Protein AF-A0AA42YHG2-F1 (afdb_monomer_lite)

Radius of gyration: 27.92 Å; chains: 1; bounding box: 78×53×79 Å

pLDDT: mean 81.53, std 11.65, range [39.19, 95.81]

Foldseek 3Di:
DDDPDPDPVVVVVVVVVVVVVVVVVVVVVVVVVVVVVVVLVVDDPVLNVLVVPLADDDDQQFDPDDPCGVVSSVVVVCCCVPPVVVVVVVVRVVSSVVSVVVSVVVVVVVVVVVVVVVVVVVVVVVVVVVPPD

Structure (mmCIF, N/CA/C/O backbone):
data_AF-A0AA42YHG2-F1
#
_entry.id   AF-A0AA42YHG2-F1
#
loop_
_atom_site.group_PDB
_atom_site.id
_atom_site.type_symbol
_atom_site.label_atom_id
_atom_site.label_alt_id
_atom_site.label_comp_id
_atom_site.label_asym_id
_atom_site.label_entity_id
_atom_site.label_seq_id
_atom_site.pdbx_PDB_ins_code
_atom_site.Cartn_x
_atom_site.Cartn_y
_atom_site.Car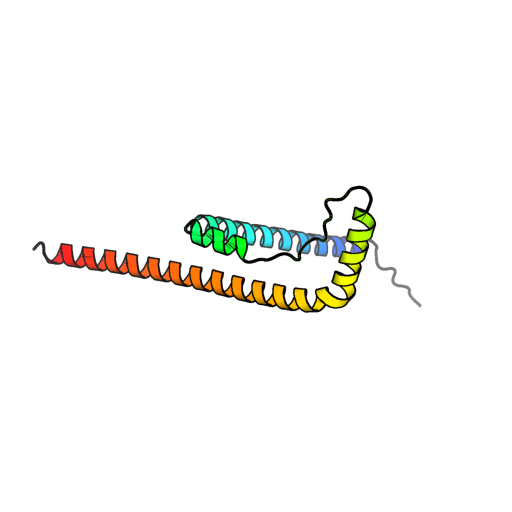tn_z
_atom_site.occupancy
_atom_site.B_iso_or_equiv
_atom_site.auth_seq_id
_atom_site.auth_comp_id
_atom_site.auth_asym_id
_atom_site.auth_atom_id
_atom_site.pdbx_PDB_model_num
ATOM 1 N N . MET A 1 1 ? 46.304 -42.258 -7.002 1.00 39.19 1 MET A N 1
ATOM 2 C CA . MET A 1 1 ? 45.566 -41.006 -7.264 1.00 39.19 1 MET A CA 1
ATOM 3 C C . MET A 1 1 ? 44.137 -41.408 -7.570 1.00 39.19 1 MET A C 1
ATOM 5 O O . MET A 1 1 ? 43.880 -41.866 -8.672 1.00 39.19 1 MET A O 1
ATOM 9 N N . SER A 1 2 ? 43.274 -41.403 -6.555 1.00 40.00 2 SER A N 1
ATOM 10 C CA . SER A 1 2 ? 41.890 -41.870 -6.673 1.00 40.00 2 SER A CA 1
ATOM 11 C C . SER A 1 2 ? 40.994 -40.690 -7.035 1.00 40.00 2 SER A C 1
ATOM 13 O O . SER A 1 2 ? 40.846 -39.773 -6.234 1.00 40.00 2 SER A O 1
ATOM 15 N N . GLU A 1 3 ? 40.425 -40.708 -8.238 1.00 48.94 3 GLU A N 1
ATOM 16 C CA . GLU A 1 3 ? 39.278 -39.873 -8.592 1.00 48.94 3 GLU A CA 1
ATOM 17 C C . GLU A 1 3 ? 38.022 -40.482 -7.962 1.00 48.94 3 GLU A C 1
ATOM 19 O O . GLU A 1 3 ? 37.540 -41.541 -8.371 1.00 48.94 3 GLU A O 1
ATOM 24 N N . GLU A 1 4 ? 37.502 -39.822 -6.931 1.00 47.62 4 GLU A N 1
ATOM 25 C CA . GLU A 1 4 ? 36.210 -40.132 -6.332 1.00 47.62 4 GLU A CA 1
ATOM 26 C C . GLU A 1 4 ? 35.104 -39.603 -7.253 1.00 47.62 4 GLU A C 1
ATOM 28 O O . GLU A 1 4 ? 34.783 -38.416 -7.291 1.00 47.62 4 GLU A O 1
ATOM 33 N N . LYS A 1 5 ? 34.556 -40.501 -8.074 1.00 52.78 5 LYS A N 1
ATOM 34 C CA . LYS A 1 5 ? 33.460 -40.211 -8.997 1.00 52.78 5 LYS A CA 1
ATOM 35 C C . LYS A 1 5 ? 32.168 -40.049 -8.185 1.00 52.78 5 LYS A C 1
ATOM 37 O O . LYS A 1 5 ? 31.522 -41.040 -7.850 1.00 52.78 5 LYS A O 1
ATOM 42 N N . ALA A 1 6 ? 31.815 -38.807 -7.848 1.00 56.00 6 ALA A N 1
ATOM 43 C CA . ALA A 1 6 ? 30.569 -38.479 -7.158 1.00 56.00 6 ALA A CA 1
ATOM 44 C C . ALA A 1 6 ? 29.367 -39.083 -7.909 1.00 56.00 6 ALA A C 1
ATOM 46 O O . ALA A 1 6 ? 29.198 -38.892 -9.116 1.00 56.00 6 ALA A O 1
ATOM 47 N N . ALA A 1 7 ? 28.565 -39.878 -7.201 1.00 54.31 7 ALA A N 1
ATOM 48 C CA . ALA A 1 7 ? 27.466 -40.630 -7.788 1.00 54.31 7 ALA A CA 1
ATOM 49 C C . ALA A 1 7 ? 26.368 -39.686 -8.332 1.00 54.31 7 ALA A C 1
ATOM 51 O O . ALA A 1 7 ? 25.937 -38.781 -7.614 1.00 54.31 7 ALA A O 1
ATOM 52 N N . PRO A 1 8 ? 25.821 -39.937 -9.539 1.00 58.69 8 PRO A N 1
ATOM 53 C CA . PRO A 1 8 ? 24.824 -39.072 -10.194 1.00 58.69 8 PRO A CA 1
ATOM 54 C C . PRO A 1 8 ? 23.492 -38.942 -9.428 1.00 58.69 8 PRO A C 1
ATOM 56 O O . PRO A 1 8 ? 22.671 -38.084 -9.739 1.00 58.69 8 PRO A O 1
ATOM 59 N N . GLY A 1 9 ? 23.262 -39.777 -8.409 1.00 59.59 9 GLY A N 1
ATOM 60 C CA . GLY A 1 9 ? 22.097 -39.682 -7.529 1.00 59.59 9 GLY A CA 1
ATOM 61 C C . GLY A 1 9 ? 22.181 -38.559 -6.489 1.00 59.59 9 GLY A C 1
ATOM 62 O O . GLY A 1 9 ? 21.140 -38.084 -6.047 1.00 59.59 9 GLY A O 1
ATOM 63 N N . GLY A 1 10 ? 23.384 -38.105 -6.114 1.00 71.50 10 GLY A N 1
ATOM 64 C CA . GLY A 1 10 ? 23.559 -37.047 -5.108 1.00 71.50 10 GLY A CA 1
ATOM 65 C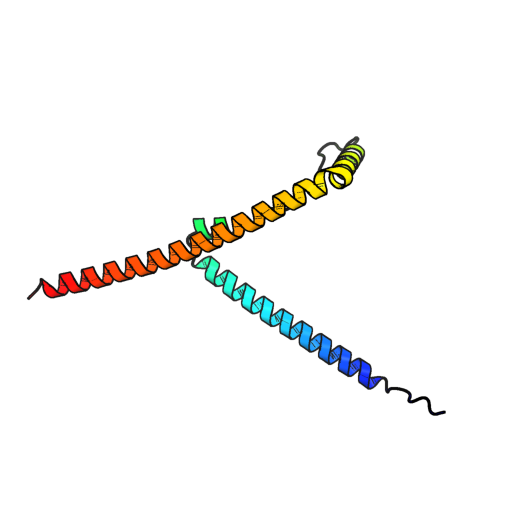 C . GLY A 1 10 ? 23.067 -35.684 -5.596 1.00 71.50 10 GLY A C 1
ATOM 66 O O . GLY A 1 10 ? 22.312 -35.010 -4.899 1.00 71.50 10 GLY A O 1
ATOM 67 N N . GLU A 1 11 ? 23.402 -35.334 -6.838 1.00 76.44 11 GLU A N 1
ATOM 68 C CA . GLU A 1 11 ? 22.993 -34.077 -7.476 1.00 76.44 11 GLU A CA 1
ATOM 69 C C . GLU A 1 11 ? 21.472 -34.023 -7.708 1.00 76.44 11 GLU A C 1
ATOM 71 O O . GLU A 1 11 ? 20.820 -33.018 -7.427 1.00 76.44 11 GLU A O 1
ATOM 76 N N . ALA A 1 12 ? 20.864 -35.136 -8.135 1.00 78.19 12 ALA A N 1
ATOM 77 C CA . ALA A 1 12 ? 19.414 -35.223 -8.313 1.00 78.19 12 ALA A CA 1
ATOM 78 C C . ALA A 1 12 ? 18.645 -35.061 -6.986 1.00 78.19 12 ALA A C 1
ATOM 80 O O . ALA A 1 12 ? 17.587 -34.425 -6.953 1.00 78.19 12 ALA A O 1
ATOM 81 N N . VAL A 1 13 ? 19.180 -35.603 -5.886 1.00 81.94 13 VAL A N 1
ATOM 82 C CA . VAL A 1 13 ? 18.609 -35.457 -4.538 1.00 81.94 13 VAL A CA 1
ATOM 83 C C . VAL A 1 13 ? 18.751 -34.019 -4.032 1.00 81.94 13 VAL A C 1
ATOM 85 O O . VAL A 1 13 ? 17.801 -33.477 -3.463 1.00 81.94 13 VAL A O 1
ATOM 88 N N . GLU A 1 14 ? 19.882 -33.366 -4.293 1.00 87.00 14 GLU A N 1
ATOM 89 C CA . GLU A 1 14 ? 20.107 -31.966 -3.927 1.00 87.00 14 GLU A CA 1
ATOM 90 C C . GLU A 1 14 ? 19.174 -31.016 -4.694 1.00 87.00 14 GLU A C 1
ATOM 92 O O . GLU A 1 14 ? 18.486 -30.189 -4.088 1.00 87.00 14 GLU A O 1
ATOM 97 N N . VAL A 1 15 ? 19.042 -31.190 -6.014 1.00 90.69 15 VAL A N 1
ATOM 98 C CA . VAL A 1 15 ? 18.099 -30.417 -6.838 1.00 90.69 15 VAL A CA 1
ATOM 99 C C . VAL A 1 15 ? 16.660 -30.641 -6.374 1.00 90.69 15 VAL A C 1
ATOM 101 O O . VAL A 1 15 ? 15.888 -29.684 -6.257 1.00 90.69 15 VAL A O 1
ATOM 104 N N . ALA A 1 16 ? 16.281 -31.881 -6.054 1.00 89.69 16 ALA A N 1
ATOM 105 C CA . ALA A 1 16 ? 14.955 -32.182 -5.521 1.00 89.69 16 ALA A CA 1
ATOM 106 C C . ALA A 1 16 ? 14.698 -31.477 -4.177 1.00 89.69 16 ALA A C 1
ATOM 108 O O . ALA A 1 16 ? 13.610 -30.925 -3.976 1.00 89.69 16 ALA A O 1
ATOM 109 N N . ALA A 1 17 ? 15.695 -31.429 -3.289 1.00 90.62 17 ALA A N 1
ATOM 110 C CA . ALA A 1 17 ? 15.613 -30.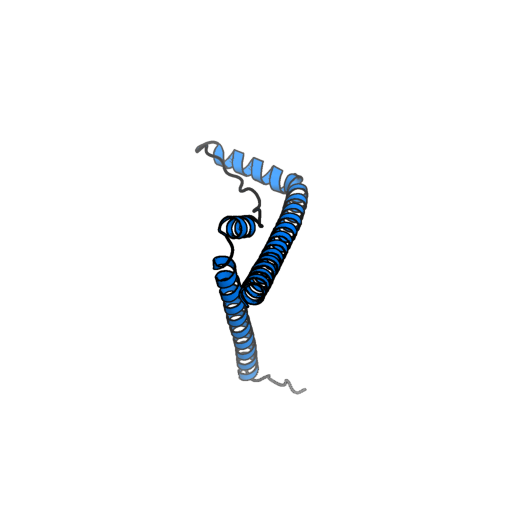724 -2.012 1.00 90.62 17 ALA A CA 1
ATOM 111 C C . ALA A 1 17 ? 15.487 -29.200 -2.198 1.00 90.62 17 ALA A C 1
ATOM 113 O O . ALA A 1 17 ? 14.634 -28.563 -1.570 1.00 90.62 17 ALA A O 1
ATOM 114 N N . VAL A 1 18 ? 16.262 -28.609 -3.113 1.00 93.19 18 VAL A N 1
ATOM 115 C CA . VAL A 1 18 ? 16.167 -27.179 -3.454 1.00 93.19 18 VAL A CA 1
ATOM 116 C C . VAL A 1 18 ? 14.796 -26.852 -4.051 1.00 93.19 18 VAL A C 1
ATOM 118 O O . VAL A 1 18 ? 14.145 -25.899 -3.617 1.00 93.19 18 VAL A O 1
ATOM 121 N N . LEU A 1 19 ? 14.2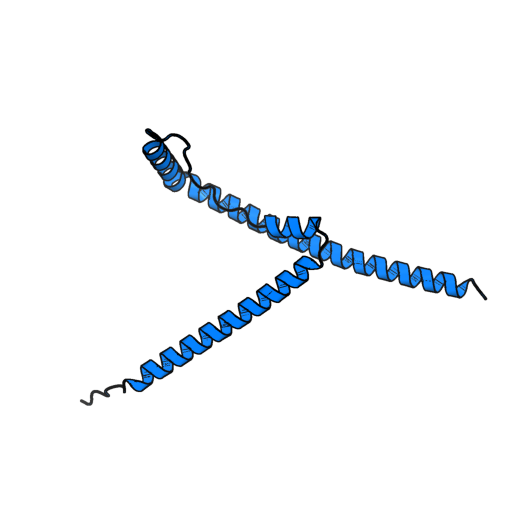92 -27.664 -4.984 1.00 94.31 19 LEU A N 1
ATOM 122 C CA . LEU A 1 19 ? 12.960 -27.480 -5.568 1.00 94.31 19 LEU A CA 1
ATOM 123 C C . LEU A 1 19 ? 11.846 -27.621 -4.525 1.00 94.31 19 LEU A C 1
ATOM 125 O O . LEU A 1 19 ? 10.879 -26.855 -4.558 1.00 94.31 19 LEU A O 1
ATOM 129 N N . ALA A 1 20 ? 11.969 -28.559 -3.584 1.00 92.25 20 ALA A N 1
ATOM 130 C CA . ALA A 1 20 ? 11.028 -28.696 -2.476 1.00 92.25 20 ALA A CA 1
ATOM 131 C C . ALA A 1 20 ? 11.013 -27.434 -1.599 1.00 92.25 20 ALA A C 1
ATOM 133 O O . ALA A 1 20 ? 9.936 -26.908 -1.305 1.00 92.25 20 ALA A O 1
ATOM 134 N N . ARG A 1 21 ? 12.189 -26.882 -1.272 1.00 93.31 21 ARG A N 1
ATOM 135 C CA . ARG A 1 21 ? 12.328 -25.628 -0.515 1.00 93.31 21 ARG A CA 1
ATOM 136 C C . ARG A 1 21 ? 11.716 -24.435 -1.250 1.00 93.31 21 ARG A C 1
ATOM 138 O O . ARG A 1 21 ? 10.985 -23.653 -0.644 1.00 93.31 21 ARG A O 1
ATOM 145 N N . VAL A 1 22 ? 11.953 -24.309 -2.557 1.00 93.56 22 VAL A N 1
ATOM 146 C CA . VAL A 1 22 ? 11.374 -23.232 -3.379 1.00 93.56 22 VAL A CA 1
ATOM 147 C C . VAL A 1 22 ? 9.850 -23.345 -3.440 1.00 93.56 22 VAL A C 1
ATOM 149 O O . VAL A 1 22 ? 9.154 -22.347 -3.252 1.00 93.56 22 VAL A O 1
ATOM 152 N N . ARG A 1 23 ? 9.301 -24.551 -3.640 1.00 93.69 23 ARG A N 1
ATOM 153 C CA . ARG A 1 23 ? 7.843 -24.766 -3.644 1.00 93.69 23 ARG A CA 1
ATOM 154 C C . ARG A 1 23 ? 7.215 -24.469 -2.285 1.00 93.69 23 ARG A C 1
ATOM 156 O O . ARG A 1 23 ? 6.145 -23.864 -2.250 1.00 93.69 23 ARG A O 1
ATOM 163 N N . ALA A 1 24 ? 7.863 -24.866 -1.190 1.00 91.62 24 ALA A N 1
ATOM 164 C CA . ALA A 1 24 ? 7.405 -24.553 0.161 1.00 91.62 24 ALA A CA 1
ATOM 165 C C . ALA A 1 24 ? 7.357 -23.033 0.384 1.00 91.62 24 ALA A C 1
ATOM 167 O O . ALA A 1 24 ? 6.310 -22.502 0.753 1.00 91.62 24 ALA A O 1
ATOM 168 N N . GLY A 1 25 ? 8.430 -22.319 0.027 1.00 90.19 25 GLY A N 1
ATOM 169 C CA . GLY A 1 25 ? 8.467 -20.856 0.101 1.00 90.19 25 GLY A CA 1
ATOM 170 C C . GLY A 1 25 ? 7.430 -20.169 -0.798 1.00 90.19 25 GLY A C 1
ATOM 171 O O . GLY A 1 25 ? 6.850 -19.157 -0.414 1.00 90.19 25 GLY A O 1
ATOM 172 N N . ALA A 1 26 ? 7.146 -20.720 -1.983 1.00 90.56 26 ALA A N 1
ATOM 173 C CA . ALA A 1 26 ? 6.112 -20.195 -2.876 1.00 90.56 26 ALA A CA 1
ATOM 174 C C . ALA A 1 26 ? 4.694 -20.388 -2.312 1.00 90.56 26 ALA A C 1
ATOM 176 O O . ALA A 1 26 ? 3.856 -19.495 -2.438 1.00 90.56 26 ALA A O 1
ATOM 177 N N . ARG A 1 27 ? 4.413 -21.533 -1.676 1.00 89.56 27 ARG A N 1
ATOM 178 C CA . ARG A 1 27 ? 3.129 -21.784 -0.998 1.00 89.56 27 ARG A CA 1
ATOM 179 C C . ARG A 1 27 ? 2.933 -20.853 0.191 1.00 89.56 27 ARG A C 1
ATOM 181 O O . ARG A 1 27 ? 1.859 -20.275 0.312 1.00 89.56 27 ARG A O 1
ATOM 188 N N . GLN A 1 28 ? 3.971 -20.667 1.005 1.00 89.50 28 GLN A N 1
ATOM 189 C CA . GLN A 1 28 ? 3.936 -19.747 2.136 1.00 89.50 28 GLN A CA 1
ATOM 190 C C . GLN A 1 28 ? 3.617 -18.318 1.681 1.00 89.50 28 GLN A C 1
ATOM 192 O O . GLN A 1 28 ? 2.647 -17.733 2.150 1.00 89.50 28 GLN A O 1
ATOM 197 N N . ARG A 1 29 ? 4.346 -17.792 0.687 1.00 78.56 29 ARG A N 1
ATOM 198 C CA . ARG A 1 29 ? 4.081 -16.442 0.165 1.00 78.56 29 ARG A CA 1
ATOM 199 C C . ARG A 1 29 ? 2.677 -16.290 -0.416 1.00 78.56 29 ARG A C 1
ATOM 201 O O . ARG A 1 29 ? 2.059 -15.245 -0.260 1.00 78.56 29 ARG A O 1
ATOM 208 N N . ARG A 1 30 ? 2.143 -17.323 -1.076 1.00 80.56 30 ARG A N 1
ATOM 209 C CA . ARG A 1 30 ? 0.752 -17.306 -1.561 1.00 80.56 30 ARG A CA 1
ATOM 210 C C . ARG A 1 30 ? -0.259 -17.256 -0.418 1.00 80.56 30 ARG A C 1
ATOM 212 O O . ARG A 1 30 ? -1.246 -16.544 -0.547 1.00 80.56 30 ARG A O 1
ATOM 219 N N . ALA A 1 31 ? -0.013 -17.980 0.672 1.00 81.56 31 ALA A N 1
ATOM 220 C CA . ALA A 1 31 ? -0.863 -17.927 1.857 1.00 81.56 31 ALA A CA 1
ATOM 221 C C . ALA A 1 31 ? -0.812 -16.541 2.521 1.00 81.56 31 ALA A C 1
ATOM 223 O O . ALA A 1 31 ? -1.858 -15.973 2.811 1.00 81.56 31 ALA A O 1
ATOM 224 N N . GLU A 1 32 ? 0.379 -15.955 2.671 1.00 79.19 32 GLU A N 1
ATOM 225 C CA . GLU A 1 32 ? 0.555 -14.588 3.187 1.00 79.19 32 GLU A CA 1
ATOM 226 C C . GLU A 1 32 ? -0.198 -13.558 2.327 1.00 79.19 32 GLU A C 1
ATOM 228 O O . GLU A 1 32 ? -0.947 -12.737 2.854 1.00 79.19 32 GLU A O 1
ATOM 233 N N . LEU A 1 33 ? -0.076 -13.641 0.996 1.00 74.44 33 LEU A N 1
ATOM 234 C CA . LEU A 1 33 ? -0.804 -12.768 0.068 1.00 74.44 33 LEU A CA 1
ATOM 235 C C . LEU A 1 33 ? -2.326 -12.955 0.145 1.00 74.44 33 LEU A C 1
ATOM 237 O O . LEU A 1 33 ? -3.061 -11.973 0.057 1.00 74.44 33 LEU A O 1
ATOM 241 N N . ALA A 1 34 ? -2.803 -14.190 0.320 1.00 77.12 34 ALA A N 1
ATOM 242 C CA . ALA A 1 34 ? -4.226 -14.469 0.497 1.00 77.12 34 ALA A CA 1
ATOM 243 C C . ALA A 1 34 ? -4.762 -13.842 1.794 1.00 77.12 34 ALA A C 1
ATOM 245 O O . ALA A 1 34 ? -5.803 -13.190 1.766 1.00 77.12 34 ALA A O 1
ATOM 246 N N . THR A 1 35 ? -4.020 -13.950 2.901 1.00 80.12 35 THR A N 1
ATOM 247 C CA . THR A 1 35 ? -4.370 -13.300 4.174 1.00 80.12 35 THR A CA 1
ATOM 248 C C . THR A 1 35 ? -4.421 -11.778 4.037 1.00 80.12 35 THR A C 1
ATOM 250 O O . THR A 1 35 ? -5.391 -11.156 4.464 1.00 80.12 35 THR A O 1
ATOM 253 N N . ILE A 1 36 ? -3.427 -11.173 3.378 1.00 76.50 36 ILE A N 1
ATOM 254 C CA . ILE A 1 36 ? -3.400 -9.724 3.116 1.00 76.50 36 ILE A CA 1
ATOM 255 C C . ILE A 1 36 ? -4.599 -9.299 2.256 1.00 76.50 36 ILE A C 1
ATOM 257 O O . ILE A 1 36 ? -5.194 -8.250 2.497 1.00 76.50 36 ILE A O 1
ATOM 261 N N . SER A 1 37 ? -4.970 -10.106 1.257 1.00 73.31 37 SER A N 1
ATOM 262 C CA . SER A 1 37 ? -6.131 -9.839 0.403 1.00 73.31 37 SER A CA 1
ATOM 263 C C . SER A 1 37 ? -7.445 -9.879 1.186 1.00 73.31 37 SER A C 1
ATOM 265 O O . SER A 1 37 ? -8.283 -8.998 0.997 1.00 73.31 37 SER A O 1
ATOM 267 N N . GLU A 1 38 ? -7.619 -10.850 2.084 1.00 79.38 38 GLU A N 1
ATOM 268 C CA . GLU A 1 38 ? -8.798 -10.933 2.955 1.00 79.38 38 GLU A CA 1
ATOM 269 C C . GLU A 1 38 ? -8.866 -9.778 3.962 1.00 79.38 38 GLU A C 1
ATOM 271 O O . GLU A 1 38 ? -9.939 -9.220 4.183 1.00 79.38 38 GLU A O 1
ATOM 276 N N . GLU A 1 39 ? -7.736 -9.347 4.529 1.00 76.25 39 GLU A N 1
ATOM 277 C CA . GLU A 1 39 ? -7.695 -8.129 5.348 1.00 76.25 39 GLU A CA 1
ATOM 278 C C . GLU A 1 39 ? -8.109 -6.889 4.557 1.00 76.25 39 GLU A C 1
ATOM 280 O O . GLU A 1 39 ? -8.859 -6.058 5.065 1.00 76.25 39 GLU A O 1
ATOM 285 N N . LEU A 1 40 ? -7.654 -6.766 3.307 1.00 73.88 40 LEU A N 1
ATOM 286 C CA . LEU A 1 40 ? -7.990 -5.628 2.456 1.00 73.88 40 LEU A CA 1
ATOM 287 C C . LEU A 1 40 ? -9.495 -5.520 2.192 1.00 73.88 40 LEU A C 1
ATOM 289 O O . LEU A 1 40 ? -10.020 -4.411 2.146 1.00 73.88 40 LEU A O 1
ATOM 293 N N . LYS A 1 41 ? -10.196 -6.654 2.069 1.00 77.81 41 LYS A N 1
ATOM 294 C CA . LYS A 1 41 ? -11.659 -6.695 1.895 1.00 77.81 41 LYS A CA 1
ATOM 295 C C . LYS A 1 41 ? -12.429 -6.193 3.119 1.00 77.81 41 LYS A C 1
ATOM 297 O O . LYS A 1 41 ? -13.586 -5.813 2.981 1.00 77.81 41 LYS A O 1
ATOM 302 N N . ARG A 1 42 ? -11.812 -6.203 4.307 1.00 80.44 42 ARG A N 1
ATOM 303 C CA . ARG A 1 42 ? -12.411 -5.690 5.553 1.00 80.44 42 ARG A CA 1
ATOM 304 C C . ARG A 1 42 ? -12.226 -4.182 5.722 1.00 80.44 42 ARG A C 1
ATOM 306 O O . ARG A 1 42 ? -12.852 -3.592 6.598 1.00 80.44 42 ARG A O 1
ATOM 313 N N . LEU A 1 43 ? -11.357 -3.564 4.922 1.00 81.19 43 LEU A N 1
ATOM 314 C CA . LEU A 1 43 ? -11.135 -2.123 4.956 1.00 81.19 43 LEU A CA 1
ATOM 315 C C . LEU A 1 43 ? -12.289 -1.388 4.260 1.00 81.19 43 LEU A C 1
ATOM 317 O O . LEU A 1 43 ? -12.869 -1.908 3.304 1.00 81.19 43 LEU A O 1
ATOM 321 N N . PRO A 1 44 ? -12.600 -0.149 4.676 1.00 86.19 44 PRO A N 1
ATOM 322 C CA . PRO A 1 44 ? -13.529 0.685 3.933 1.00 86.19 44 PRO A CA 1
ATOM 323 C C . PRO A 1 44 ? -13.018 0.904 2.495 1.00 86.19 44 PRO A C 1
ATOM 325 O O . PRO A 1 44 ? -11.801 0.993 2.285 1.00 86.19 44 PRO A O 1
ATOM 328 N N . PRO A 1 45 ? -13.917 1.055 1.501 1.00 83.00 45 PRO A N 1
ATOM 329 C CA . PRO A 1 45 ? -13.544 1.156 0.086 1.00 83.00 45 PRO A CA 1
ATOM 330 C C . PRO A 1 45 ? -12.505 2.243 -0.217 1.00 83.00 45 PRO A C 1
ATOM 332 O O . PRO A 1 45 ? -11.634 2.059 -1.064 1.00 83.00 45 PRO A O 1
ATOM 335 N N . SER A 1 46 ? -12.554 3.366 0.505 1.00 81.62 46 SER A N 1
ATOM 336 C CA . SER A 1 46 ? -11.582 4.457 0.379 1.00 81.62 46 SER A CA 1
ATOM 337 C C . SER A 1 46 ? -10.169 4.035 0.794 1.00 81.62 46 SER A C 1
ATOM 339 O O . SER A 1 46 ? -9.203 4.359 0.108 1.00 81.62 46 SER A O 1
ATOM 341 N N . LEU A 1 47 ? -10.033 3.274 1.880 1.00 85.06 47 LEU A N 1
ATOM 342 C CA . LEU A 1 47 ? -8.742 2.816 2.391 1.00 85.06 47 LEU A CA 1
ATOM 343 C C . LEU A 1 47 ? -8.183 1.649 1.566 1.00 85.06 47 LEU A C 1
ATOM 345 O O . LEU A 1 47 ? -6.978 1.598 1.314 1.00 85.06 47 LEU A O 1
ATOM 349 N N . ALA A 1 48 ? -9.058 0.766 1.070 1.00 84.12 48 ALA A N 1
ATOM 350 C CA . ALA A 1 48 ? -8.689 -0.241 0.077 1.00 84.12 48 ALA A CA 1
ATOM 351 C C . ALA A 1 48 ? -8.141 0.422 -1.200 1.00 84.12 48 ALA A C 1
ATOM 353 O O . ALA A 1 48 ? -7.073 0.046 -1.686 1.00 84.12 48 ALA A O 1
ATOM 354 N N . ARG A 1 49 ? -8.796 1.489 -1.679 1.00 84.44 49 ARG A N 1
ATOM 355 C CA . ARG A 1 49 ? -8.349 2.244 -2.856 1.00 84.44 49 ARG A CA 1
ATOM 356 C C . ARG A 1 49 ? -6.990 2.920 -2.662 1.00 84.44 49 ARG A C 1
ATOM 358 O O . ARG A 1 49 ? -6.160 2.890 -3.568 1.00 84.44 49 ARG A O 1
ATOM 365 N N . VAL A 1 50 ? -6.742 3.512 -1.493 1.00 83.69 50 VAL A N 1
ATOM 366 C CA . VAL A 1 50 ? -5.429 4.096 -1.159 1.00 83.69 50 VAL A CA 1
ATOM 367 C C . VAL A 1 50 ? -4.335 3.027 -1.174 1.00 83.69 50 VAL A C 1
ATOM 369 O O . VAL A 1 50 ? -3.242 3.275 -1.678 1.00 83.69 50 VAL A O 1
ATOM 372 N N . HIS A 1 51 ? -4.630 1.826 -0.672 1.00 83.56 51 HIS A N 1
ATOM 373 C CA . HIS A 1 51 ? -3.676 0.722 -0.693 1.00 83.56 51 HIS A CA 1
ATOM 374 C C . HIS A 1 51 ? -3.357 0.243 -2.120 1.00 83.56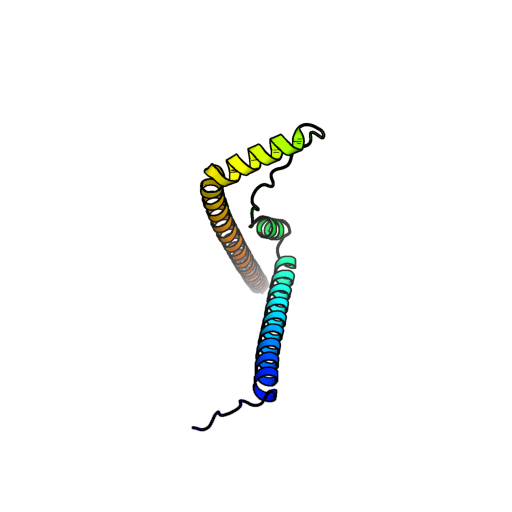 51 HIS A C 1
ATOM 376 O O . HIS A 1 51 ? -2.200 -0.046 -2.418 1.00 83.56 51 HIS A O 1
ATOM 382 N N . GLU A 1 52 ? -4.345 0.175 -3.015 1.00 83.94 52 GLU A N 1
ATOM 383 C CA . GLU A 1 52 ? -4.124 -0.178 -4.429 1.00 83.94 52 GLU A CA 1
ATOM 384 C C . GLU A 1 52 ? -3.216 0.823 -5.151 1.00 83.94 52 GLU A C 1
ATOM 386 O O . GLU A 1 52 ? -2.349 0.430 -5.926 1.00 83.94 52 GLU A O 1
ATOM 391 N N . LEU A 1 53 ? -3.382 2.116 -4.868 1.00 84.25 53 LEU A N 1
ATOM 392 C CA . LEU A 1 53 ? -2.619 3.201 -5.490 1.00 84.25 53 LEU A CA 1
ATOM 393 C C . LEU A 1 53 ? -1.231 3.412 -4.867 1.00 84.25 53 LEU A C 1
ATOM 395 O O . LEU A 1 53 ? -0.535 4.371 -5.207 1.00 84.25 53 LEU A O 1
ATOM 399 N N . ARG A 1 54 ? -0.806 2.539 -3.943 1.00 80.50 54 ARG A N 1
ATOM 400 C CA . ARG A 1 54 ? 0.448 2.734 -3.204 1.00 80.50 54 ARG A CA 1
ATOM 401 C C . ARG A 1 54 ? 1.698 2.649 -4.084 1.00 80.50 54 ARG A C 1
ATOM 403 O O . ARG A 1 54 ? 2.746 3.147 -3.677 1.00 80.50 54 ARG A O 1
ATOM 410 N N . TYR A 1 55 ? 1.591 2.002 -5.243 1.00 79.31 55 TYR A N 1
ATOM 411 C CA . TYR A 1 55 ? 2.677 1.837 -6.198 1.00 79.31 55 TYR A CA 1
ATOM 412 C C . TYR A 1 55 ? 2.393 2.630 -7.466 1.00 79.31 55 TYR A C 1
ATOM 414 O O . TYR A 1 55 ? 1.342 2.494 -8.085 1.00 79.31 55 TYR A O 1
ATOM 422 N N . VAL A 1 56 ? 3.361 3.457 -7.832 1.00 81.56 56 VAL A N 1
ATOM 423 C CA . VAL A 1 56 ? 3.424 4.171 -9.098 1.00 81.56 56 VAL A CA 1
ATOM 424 C C . VAL A 1 56 ? 4.437 3.449 -9.976 1.00 81.56 56 VAL A C 1
ATOM 426 O O . VAL A 1 56 ? 5.584 3.250 -9.561 1.00 81.56 56 VAL A O 1
ATOM 429 N N . ASP A 1 57 ? 3.995 3.051 -11.166 1.00 77.50 57 ASP A N 1
ATOM 430 C CA . ASP A 1 57 ? 4.843 2.446 -12.190 1.00 77.50 57 ASP A CA 1
ATOM 431 C C . ASP A 1 57 ? 5.584 3.514 -13.001 1.00 77.50 57 ASP A C 1
ATOM 433 O O . ASP A 1 57 ? 5.129 4.652 -13.155 1.00 77.50 57 ASP A O 1
ATOM 437 N N . GLU A 1 58 ? 6.735 3.135 -13.556 1.00 76.06 58 GLU A N 1
ATOM 438 C CA . GLU A 1 58 ? 7.453 3.982 -14.504 1.00 76.06 58 GLU A CA 1
ATOM 439 C C . GLU A 1 58 ? 6.630 4.192 -15.791 1.00 76.06 58 GLU A C 1
ATOM 441 O O . GLU A 1 58 ? 6.019 3.252 -16.309 1.00 76.06 58 GLU A O 1
ATOM 446 N N . PRO A 1 59 ? 6.626 5.411 -16.360 1.00 71.56 59 PRO A N 1
ATOM 447 C CA . PRO A 1 59 ? 5.840 5.710 -17.549 1.00 71.56 59 PRO A CA 1
ATOM 448 C C . PRO A 1 59 ? 6.368 4.972 -18.790 1.00 71.56 59 PRO A C 1
ATOM 450 O O . PRO A 1 59 ? 7.544 5.069 -19.150 1.00 71.56 59 PRO A O 1
ATOM 453 N N . VAL A 1 60 ? 5.471 4.287 -19.508 1.00 72.19 60 VAL A N 1
ATOM 454 C CA . VAL A 1 60 ? 5.794 3.605 -20.770 1.00 72.19 60 VAL A CA 1
ATOM 455 C C . VAL A 1 60 ? 5.874 4.618 -21.918 1.00 72.19 60 VAL A C 1
ATOM 457 O O . VAL A 1 60 ? 5.003 5.468 -22.105 1.00 72.19 60 VAL A O 1
ATOM 460 N N . CYS A 1 61 ? 6.941 4.541 -22.717 1.00 71.00 61 CYS A N 1
ATOM 461 C CA . CYS A 1 61 ? 7.132 5.414 -23.874 1.00 71.00 61 CYS A CA 1
ATOM 462 C C . CYS A 1 61 ? 6.267 4.967 -25.063 1.00 71.00 61 CYS A C 1
ATOM 464 O O . CYS A 1 61 ? 6.696 4.140 -25.866 1.00 71.00 61 CYS A O 1
ATOM 466 N N . GLU A 1 62 ? 5.090 5.572 -25.221 1.00 72.94 62 GLU A N 1
ATOM 467 C CA . GLU A 1 62 ? 4.185 5.306 -26.346 1.00 72.94 62 GLU A CA 1
ATOM 468 C C . GLU A 1 62 ? 4.131 6.459 -27.372 1.00 72.94 62 GLU A C 1
ATOM 470 O O . GLU A 1 62 ? 4.492 7.619 -27.105 1.00 72.94 62 GLU A O 1
ATOM 475 N N . SER A 1 63 ? 3.693 6.131 -28.592 1.00 72.12 63 SER A N 1
ATOM 476 C CA . SER A 1 63 ? 3.412 7.094 -29.662 1.00 72.12 63 SER A CA 1
ATOM 477 C C . SER A 1 63 ? 2.219 6.634 -30.499 1.00 72.12 63 SER A C 1
ATOM 479 O O . SER A 1 63 ? 2.208 5.520 -31.008 1.00 72.12 63 SER A O 1
ATOM 481 N N . HIS A 1 64 ? 1.240 7.521 -30.689 1.00 72.69 64 HIS A N 1
ATOM 482 C CA . HIS A 1 64 ? -0.005 7.259 -31.427 1.00 72.69 64 HIS A CA 1
ATOM 483 C C . HIS A 1 64 ? 0.133 7.432 -32.960 1.00 72.69 64 HIS A C 1
ATOM 485 O O . HIS A 1 64 ? -0.842 7.347 -33.700 1.00 72.69 64 HIS A O 1
ATOM 491 N N . ARG A 1 65 ? 1.336 7.733 -33.475 1.00 72.50 65 ARG A N 1
ATOM 492 C CA . ARG A 1 65 ? 1.561 8.047 -34.902 1.00 72.50 65 ARG A CA 1
ATOM 493 C C . ARG A 1 65 ? 2.108 6.821 -35.658 1.00 72.50 65 ARG A C 1
ATOM 495 O O . ARG A 1 65 ? 3.206 6.388 -35.331 1.00 72.50 65 ARG A O 1
ATOM 502 N N . PRO A 1 66 ? 1.451 6.310 -36.715 1.00 60.84 66 PRO A N 1
ATOM 503 C CA . PRO A 1 66 ? 1.838 5.043 -37.354 1.00 60.84 66 PRO A CA 1
ATOM 504 C C . PRO A 1 66 ? 3.140 5.097 -38.180 1.00 60.84 66 PRO A C 1
ATOM 506 O O . PRO A 1 66 ? 3.892 4.130 -38.181 1.00 60.84 66 PRO A O 1
ATOM 509 N N . VAL A 1 67 ? 3.453 6.217 -38.847 1.00 70.00 67 VAL A N 1
ATOM 510 C CA . VAL A 1 67 ? 4.609 6.300 -39.775 1.00 70.00 67 VAL A CA 1
ATOM 511 C C . VAL A 1 67 ? 5.884 6.814 -39.092 1.00 70.00 67 VAL A C 1
ATOM 513 O O . VAL A 1 67 ? 6.968 6.276 -39.289 1.00 70.00 67 VAL A O 1
ATOM 516 N N . VAL A 1 68 ? 5.761 7.832 -38.236 1.00 74.19 68 VAL A N 1
ATOM 517 C CA . VAL A 1 68 ? 6.901 8.452 -37.523 1.00 74.19 68 VAL A CA 1
ATOM 518 C C . VAL A 1 68 ? 7.029 7.919 -36.087 1.00 74.19 68 VAL A C 1
ATOM 520 O O . VAL A 1 68 ? 7.999 8.200 -35.384 1.00 74.19 68 VAL A O 1
ATOM 523 N N . GLY A 1 69 ? 6.064 7.112 -35.629 1.00 73.75 69 GLY A N 1
ATOM 524 C CA . GLY A 1 69 ? 5.979 6.657 -34.241 1.00 73.75 69 GLY A CA 1
ATOM 525 C C . GLY A 1 69 ? 7.198 5.882 -33.781 1.00 73.75 69 GLY A C 1
ATOM 526 O O . GLY A 1 69 ? 7.651 6.098 -32.664 1.00 73.75 69 GLY A O 1
ATOM 527 N N . ARG A 1 70 ? 7.790 5.058 -34.649 1.00 75.25 70 ARG A N 1
ATOM 528 C CA . ARG A 1 70 ? 8.967 4.255 -34.301 1.00 75.25 70 ARG A CA 1
ATOM 529 C C . ARG A 1 70 ? 10.201 5.115 -34.009 1.00 75.25 70 ARG A C 1
ATOM 531 O O . ARG A 1 70 ? 10.892 4.849 -33.030 1.00 75.25 70 ARG A O 1
ATOM 538 N N . PHE A 1 71 ? 10.439 6.174 -34.785 1.00 81.12 71 PHE A N 1
ATOM 539 C CA . PHE A 1 71 ? 11.530 7.121 -34.520 1.00 81.12 71 PHE A CA 1
ATOM 540 C C . PHE A 1 71 ? 11.256 7.976 -33.279 1.00 81.12 71 PHE A C 1
ATOM 542 O O . PHE A 1 71 ? 12.159 8.191 -32.475 1.00 81.12 71 PHE A O 1
ATOM 549 N N . ILE A 1 72 ? 10.003 8.393 -33.067 1.00 82.06 72 ILE A N 1
ATOM 550 C CA . ILE A 1 72 ? 9.596 9.143 -31.869 1.00 82.06 72 ILE A CA 1
ATOM 551 C C . ILE A 1 72 ? 9.766 8.293 -30.603 1.00 82.06 72 ILE A C 1
ATOM 553 O O . ILE A 1 72 ? 10.286 8.781 -29.604 1.00 82.06 72 ILE A O 1
ATOM 557 N N . VAL A 1 73 ? 9.367 7.020 -30.633 1.00 83.12 73 VAL A N 1
ATOM 558 C CA . VAL A 1 73 ? 9.554 6.086 -29.512 1.00 83.12 73 VAL A CA 1
ATOM 559 C C . VAL A 1 73 ? 11.039 5.852 -29.255 1.00 83.12 73 VAL A C 1
ATOM 561 O O . VAL A 1 73 ? 11.455 5.879 -28.101 1.00 83.12 73 VAL A O 1
ATOM 564 N N . LEU A 1 74 ? 11.852 5.684 -30.304 1.00 82.94 74 LEU A N 1
ATOM 565 C CA . LEU A 1 74 ? 13.298 5.514 -30.158 1.00 82.94 74 LEU A CA 1
ATOM 566 C C . LEU A 1 74 ? 13.949 6.748 -29.511 1.00 82.94 74 LEU A C 1
ATOM 568 O O . LEU A 1 74 ? 14.721 6.602 -28.567 1.00 82.94 74 LEU A O 1
ATOM 572 N N . ALA A 1 75 ? 13.587 7.952 -29.962 1.00 84.00 75 ALA A N 1
ATOM 573 C CA . ALA A 1 75 ? 14.072 9.206 -29.391 1.00 84.00 75 ALA A CA 1
ATOM 574 C C . ALA A 1 75 ? 13.640 9.374 -27.925 1.00 84.00 75 ALA A C 1
ATOM 576 O O . ALA A 1 75 ? 14.477 9.644 -27.066 1.00 84.00 75 ALA A O 1
ATOM 577 N N . LYS A 1 76 ? 12.359 9.132 -27.608 1.00 83.88 76 LYS A N 1
ATOM 578 C CA . LYS A 1 76 ? 11.855 9.144 -26.224 1.00 83.88 76 LYS A CA 1
ATOM 579 C C . LYS A 1 76 ? 12.594 8.137 -25.346 1.00 83.88 76 LYS A C 1
ATOM 581 O O . LYS A 1 76 ? 12.982 8.477 -24.236 1.00 83.88 76 LYS A O 1
ATOM 586 N N . LYS A 1 77 ? 12.837 6.924 -25.851 1.00 84.38 77 LYS A N 1
ATOM 587 C CA . LYS A 1 77 ? 13.559 5.870 -25.129 1.00 84.38 77 LYS A CA 1
ATOM 588 C C . LYS A 1 77 ? 15.014 6.256 -24.863 1.00 84.38 77 LYS A C 1
ATOM 590 O O . LYS A 1 77 ? 15.500 6.007 -23.766 1.00 84.38 77 LYS A O 1
ATOM 595 N N . LEU A 1 78 ? 15.685 6.893 -25.825 1.00 85.50 78 LEU A N 1
ATOM 596 C CA . LEU A 1 78 ? 17.051 7.398 -25.660 1.00 85.50 78 LEU A CA 1
ATOM 597 C C . LEU A 1 78 ? 17.124 8.512 -24.611 1.00 85.50 78 LEU A C 1
ATOM 599 O O . LEU A 1 78 ? 17.969 8.449 -23.722 1.00 85.50 78 LEU A O 1
ATOM 603 N N . VAL A 1 79 ? 16.212 9.488 -24.659 1.00 85.00 79 VAL A N 1
ATOM 604 C CA . VAL A 1 79 ? 16.134 10.561 -23.649 1.00 85.00 79 VAL A CA 1
ATOM 605 C C . VAL A 1 79 ? 15.818 9.985 -22.266 1.00 85.00 79 VAL A C 1
ATOM 607 O O . VAL A 1 79 ? 16.465 10.343 -21.279 1.00 85.00 79 VAL A O 1
ATOM 610 N N . TYR A 1 80 ? 14.872 9.043 -22.202 1.00 83.69 80 TYR A N 1
ATOM 611 C CA . TYR A 1 80 ? 14.523 8.337 -20.976 1.00 83.69 80 TYR A CA 1
ATOM 612 C C . TYR A 1 80 ? 15.738 7.620 -20.388 1.00 83.69 80 TYR A C 1
ATOM 614 O O . TYR A 1 80 ? 16.101 7.869 -19.248 1.00 83.69 80 TYR A O 1
ATOM 622 N N . GLN A 1 81 ? 16.422 6.781 -21.166 1.00 82.62 81 GLN A N 1
ATOM 623 C CA . GLN A 1 81 ? 17.563 6.007 -20.675 1.00 82.62 81 GLN A CA 1
ATOM 624 C C . GLN A 1 81 ? 18.789 6.868 -20.346 1.00 82.62 81 GLN A C 1
ATOM 626 O O . GLN A 1 81 ? 19.491 6.552 -19.386 1.00 82.62 81 GLN A O 1
ATOM 631 N N . GLY A 1 82 ? 19.041 7.927 -21.120 1.00 79.31 82 GLY A N 1
ATOM 632 C CA . GLY A 1 82 ? 20.236 8.762 -20.989 1.00 79.31 82 GLY A CA 1
ATOM 633 C C . GLY A 1 82 ? 20.174 9.782 -19.853 1.00 79.31 82 GLY A C 1
ATOM 634 O O . GLY A 1 82 ? 21.181 10.003 -19.190 1.00 79.31 82 GLY A O 1
ATOM 635 N N . PHE A 1 83 ? 19.008 10.384 -19.605 1.00 76.88 83 PHE A N 1
ATOM 636 C CA . PHE A 1 83 ? 18.891 11.511 -18.669 1.00 76.88 83 PHE A CA 1
ATOM 637 C C . PHE A 1 83 ? 17.780 11.324 -17.637 1.00 76.88 83 PHE A C 1
ATOM 639 O O . PHE A 1 83 ? 17.958 11.619 -16.458 1.00 76.88 83 PHE A O 1
ATOM 646 N N . MET A 1 84 ? 16.627 10.818 -18.067 1.00 81.06 84 MET A N 1
ATOM 647 C CA . MET A 1 84 ? 15.415 10.830 -17.246 1.00 81.06 84 MET A CA 1
ATOM 648 C C . MET A 1 84 ? 15.324 9.650 -16.280 1.00 81.06 84 MET A C 1
ATOM 650 O O . MET A 1 84 ? 14.757 9.808 -15.206 1.00 81.06 84 MET A O 1
ATOM 654 N N . ARG A 1 85 ? 15.922 8.500 -16.611 1.00 81.94 85 ARG A N 1
ATOM 655 C CA . ARG A 1 85 ? 15.835 7.269 -15.818 1.00 81.94 85 ARG A CA 1
ATOM 656 C C . ARG A 1 85 ? 16.288 7.506 -14.390 1.00 81.94 85 ARG A C 1
ATOM 658 O O . ARG A 1 85 ? 15.560 7.172 -13.478 1.00 81.94 85 ARG A O 1
ATOM 665 N N . TRP A 1 86 ? 17.460 8.106 -14.189 1.00 79.50 86 TRP A N 1
ATOM 666 C CA . TRP A 1 86 ? 18.008 8.281 -12.842 1.00 79.50 86 TRP A CA 1
ATOM 667 C C . TRP A 1 86 ? 17.172 9.242 -11.984 1.00 79.50 86 TRP A C 1
ATOM 669 O O . TRP A 1 86 ? 16.924 8.978 -10.808 1.00 79.50 86 TRP A O 1
ATOM 679 N N . TYR A 1 87 ? 16.684 10.325 -12.592 1.00 81.06 87 TYR A N 1
ATOM 680 C CA . TYR A 1 87 ? 15.826 11.297 -11.921 1.00 81.06 87 TYR A CA 1
ATOM 681 C C . TYR A 1 87 ? 14.447 10.710 -11.580 1.00 81.06 87 TYR A C 1
ATOM 683 O O . TYR A 1 87 ? 14.000 10.795 -10.436 1.00 81.06 87 TYR A O 1
ATOM 691 N N . LEU A 1 88 ? 13.796 10.071 -12.556 1.00 82.00 88 LEU A N 1
ATOM 692 C CA . LEU A 1 88 ? 12.470 9.476 -12.393 1.00 82.00 88 LEU A CA 1
ATOM 693 C C . LEU A 1 88 ? 12.493 8.293 -11.430 1.00 82.00 88 LEU A C 1
ATOM 695 O O . LEU A 1 88 ? 11.616 8.193 -10.587 1.00 82.00 88 LEU A O 1
ATOM 699 N N . ASP A 1 89 ? 13.518 7.451 -11.491 1.00 84.75 89 ASP A N 1
ATOM 700 C CA . ASP A 1 89 ? 13.685 6.306 -10.598 1.00 84.75 89 ASP A CA 1
ATOM 701 C C . ASP A 1 89 ? 13.830 6.750 -9.129 1.00 84.75 89 ASP A C 1
ATOM 703 O O . ASP A 1 89 ? 13.205 6.186 -8.231 1.00 84.75 89 ASP A O 1
ATOM 707 N N . SER A 1 90 ? 14.577 7.829 -8.857 1.00 84.38 90 SER A N 1
ATOM 708 C CA . SER A 1 90 ? 14.644 8.408 -7.506 1.00 84.38 90 SER A CA 1
ATOM 709 C C . SER A 1 90 ? 13.285 8.938 -7.035 1.00 84.38 90 SER A C 1
ATOM 711 O O . SER A 1 90 ? 12.849 8.637 -5.920 1.00 84.38 90 SER A O 1
ATOM 713 N N . LEU A 1 91 ? 12.582 9.669 -7.904 1.00 85.75 91 LEU A N 1
ATOM 714 C CA . LEU A 1 91 ? 11.281 10.255 -7.591 1.00 85.75 91 LEU A CA 1
ATOM 715 C C . LEU A 1 91 ? 10.203 9.185 -7.360 1.00 85.75 91 LEU A C 1
ATOM 717 O O . LEU A 1 91 ? 9.483 9.244 -6.366 1.00 85.75 91 LEU A O 1
ATOM 721 N N . VAL A 1 92 ? 10.125 8.178 -8.232 1.00 87.31 92 VAL A N 1
ATOM 722 C CA . VAL A 1 92 ? 9.182 7.056 -8.129 1.00 87.31 92 VAL A CA 1
ATOM 723 C C . VAL A 1 92 ? 9.450 6.256 -6.859 1.00 87.31 92 VAL A C 1
ATOM 725 O O . VAL A 1 92 ? 8.516 5.937 -6.124 1.00 87.31 92 VAL A O 1
ATOM 728 N N . ARG A 1 93 ? 10.720 5.985 -6.524 1.00 85.94 93 ARG A N 1
ATOM 729 C CA . ARG A 1 93 ? 11.062 5.346 -5.244 1.00 85.94 93 ARG A CA 1
ATOM 730 C C . ARG A 1 93 ? 10.607 6.168 -4.045 1.00 85.94 93 ARG A C 1
ATOM 732 O O . ARG A 1 93 ? 10.051 5.593 -3.109 1.00 85.94 93 ARG A O 1
ATOM 739 N N . GLN A 1 94 ? 10.826 7.481 -4.063 1.00 87.81 94 GLN A N 1
ATOM 740 C CA . GLN A 1 94 ? 10.419 8.365 -2.973 1.00 87.81 94 GLN A CA 1
ATOM 741 C C . GLN A 1 94 ? 8.893 8.412 -2.834 1.00 87.81 94 GLN A C 1
ATOM 743 O O . GLN A 1 94 ? 8.375 8.286 -1.725 1.00 87.81 94 GLN A O 1
ATOM 748 N N . GLN A 1 95 ? 8.169 8.515 -3.949 1.00 88.25 95 GLN A N 1
ATOM 749 C CA . GLN A 1 95 ? 6.710 8.507 -3.961 1.00 88.25 95 GLN A CA 1
ATOM 750 C C . GLN A 1 95 ? 6.149 7.168 -3.472 1.00 88.25 95 GLN A C 1
ATOM 752 O O . GLN A 1 95 ? 5.262 7.147 -2.625 1.00 88.25 95 GLN A O 1
ATOM 757 N N . ASN A 1 96 ? 6.722 6.046 -3.907 1.00 89.0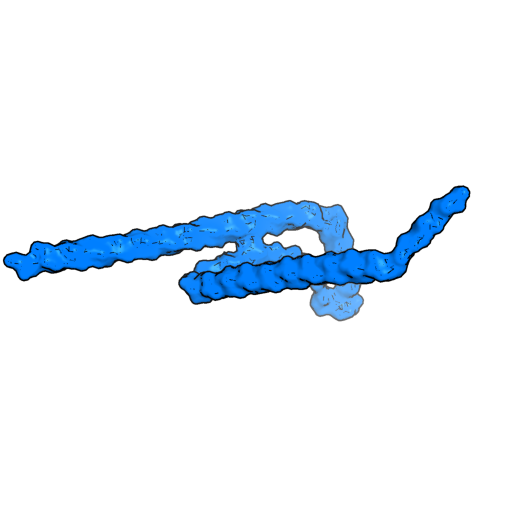0 96 ASN A N 1
ATOM 758 C CA . ASN A 1 96 ? 6.330 4.714 -3.441 1.00 89.00 96 ASN A CA 1
ATOM 759 C C . ASN A 1 96 ? 6.645 4.504 -1.952 1.00 89.00 96 ASN A C 1
ATOM 761 O O . ASN A 1 96 ? 5.896 3.826 -1.248 1.00 89.00 96 ASN A O 1
ATOM 765 N N . ALA A 1 97 ? 7.742 5.074 -1.442 1.00 88.81 97 ALA A N 1
ATOM 766 C CA . ALA A 1 97 ? 8.052 5.059 -0.014 1.00 88.81 97 ALA A CA 1
ATOM 767 C C . ALA A 1 97 ? 7.024 5.867 0.793 1.00 88.81 97 ALA A C 1
ATOM 769 O O . ALA A 1 97 ? 6.480 5.348 1.768 1.00 88.81 97 ALA A O 1
ATOM 770 N N . PHE A 1 98 ? 6.706 7.083 0.344 1.00 89.38 98 PHE A N 1
ATOM 771 C CA . PHE A 1 98 ? 5.699 7.935 0.969 1.00 89.38 98 PHE A CA 1
ATOM 772 C C . PHE A 1 98 ? 4.305 7.298 0.940 1.00 89.38 98 PHE A C 1
ATOM 774 O O . PHE A 1 98 ? 3.679 7.157 1.986 1.00 89.38 98 PHE A O 1
ATOM 781 N N . ASN A 1 99 ? 3.840 6.847 -0.226 1.00 90.31 99 ASN A N 1
ATOM 782 C CA . ASN A 1 99 ? 2.517 6.245 -0.395 1.00 90.31 99 ASN A CA 1
ATOM 783 C C . ASN A 1 99 ? 2.338 5.000 0.483 1.00 90.31 99 ASN A C 1
ATOM 785 O O . ASN A 1 99 ? 1.274 4.787 1.062 1.00 90.31 99 ASN A O 1
ATOM 789 N N . ARG A 1 100 ? 3.390 4.186 0.620 1.00 89.62 100 ARG A N 1
ATOM 790 C CA . ARG A 1 100 ? 3.416 3.049 1.546 1.00 89.62 100 ARG A CA 1
ATOM 791 C C . ARG A 1 100 ? 3.260 3.495 2.997 1.00 89.62 100 ARG A C 1
ATOM 793 O O . ARG A 1 100 ? 2.369 2.981 3.664 1.00 89.62 100 ARG A O 1
ATOM 800 N N . ALA A 1 101 ? 4.073 4.446 3.454 1.00 90.12 101 ALA A N 1
ATOM 801 C CA . ALA A 1 101 ? 4.003 4.940 4.827 1.00 90.12 101 ALA A CA 1
ATOM 802 C C . ALA A 1 101 ? 2.638 5.582 5.128 1.00 90.12 101 ALA A C 1
ATOM 804 O O . ALA A 1 101 ? 2.045 5.325 6.172 1.00 90.12 101 ALA A O 1
ATOM 805 N N . ALA A 1 102 ? 2.098 6.356 4.185 1.00 89.56 102 ALA A N 1
ATOM 806 C CA . ALA A 1 102 ? 0.778 6.965 4.299 1.00 89.56 102 ALA A CA 1
ATOM 807 C C . ALA A 1 102 ? -0.337 5.910 4.369 1.00 89.56 102 ALA A C 1
ATOM 809 O O . ALA A 1 102 ? -1.210 5.995 5.230 1.00 89.56 102 ALA A O 1
ATOM 810 N N . SER A 1 103 ? -0.300 4.886 3.508 1.00 90.12 103 SER A N 1
ATOM 811 C CA . SER A 1 103 ? -1.277 3.792 3.538 1.00 90.12 103 SER A CA 1
ATOM 812 C C . SER A 1 103 ? -1.234 3.018 4.859 1.00 90.12 103 SER A C 1
ATOM 814 O O . SER A 1 103 ? -2.288 2.677 5.393 1.00 90.12 103 SER A O 1
ATOM 816 N N . GLU A 1 104 ? -0.042 2.762 5.399 1.00 89.25 104 GLU A N 1
ATOM 817 C CA . GLU A 1 104 ? 0.141 2.088 6.689 1.00 89.25 104 GLU A CA 1
ATOM 818 C C . GLU A 1 104 ? -0.375 2.948 7.852 1.00 89.25 104 GLU A C 1
ATOM 820 O O . GLU A 1 104 ? -1.152 2.457 8.670 1.00 89.25 104 GLU A O 1
ATOM 825 N N . ALA A 1 105 ? -0.048 4.243 7.873 1.00 89.00 105 ALA A N 1
ATOM 826 C CA . ALA A 1 105 ? -0.530 5.178 8.890 1.00 89.00 105 ALA A CA 1
ATOM 827 C C . ALA A 1 105 ? -2.062 5.316 8.887 1.00 89.00 105 ALA A C 1
ATOM 829 O O . ALA A 1 105 ? -2.688 5.325 9.944 1.00 89.00 105 ALA A O 1
ATOM 830 N N . LEU A 1 106 ? -2.686 5.377 7.705 1.00 90.75 106 LEU A N 1
ATOM 831 C CA . LEU A 1 106 ? -4.145 5.446 7.587 1.00 90.75 106 LEU A CA 1
ATOM 832 C C . LEU A 1 106 ? -4.829 4.158 8.066 1.00 90.75 106 LEU A C 1
ATOM 834 O O . LEU A 1 106 ? -5.891 4.227 8.685 1.00 90.75 106 LEU A O 1
ATOM 838 N N . ARG A 1 107 ? -4.225 2.988 7.818 1.00 88.81 107 ARG A N 1
ATOM 839 C CA . ARG A 1 107 ? -4.727 1.703 8.336 1.00 88.81 107 ARG A CA 1
ATOM 840 C C . ARG A 1 107 ? -4.650 1.637 9.857 1.00 88.81 107 ARG A C 1
ATOM 842 O O . ARG A 1 107 ? -5.624 1.229 10.484 1.00 88.81 107 ARG A O 1
ATOM 849 N N . ASP A 1 108 ? -3.532 2.063 10.437 1.00 90.75 108 ASP A N 1
ATOM 850 C CA . ASP A 1 108 ? -3.363 2.121 11.892 1.00 90.75 108 ASP A CA 1
ATOM 851 C C . ASP A 1 108 ? -4.364 3.096 12.534 1.00 90.75 108 ASP A C 1
ATOM 853 O O . ASP A 1 108 ? -5.052 2.745 13.492 1.00 90.75 108 ASP A O 1
ATOM 857 N N . LEU A 1 109 ? -4.539 4.286 11.950 1.00 91.88 109 LEU A N 1
ATOM 858 C CA . LEU A 1 109 ? -5.521 5.262 12.426 1.00 91.88 109 LEU A CA 1
ATOM 859 C C . LEU A 1 109 ? -6.948 4.697 12.408 1.00 91.88 109 LEU A C 1
ATOM 861 O O . LEU A 1 109 ? -7.678 4.845 13.387 1.00 91.88 109 LEU A O 1
ATOM 865 N N . PHE A 1 110 ? -7.332 4.016 11.325 1.00 90.25 110 PHE A N 1
ATOM 866 C CA . PHE A 1 110 ? -8.647 3.386 11.211 1.00 90.25 110 PHE A CA 1
ATOM 867 C C . PHE A 1 110 ? -8.858 2.297 12.273 1.00 90.25 110 PHE A C 1
ATOM 869 O O . PHE A 1 110 ? -9.908 2.250 12.914 1.00 90.25 110 PHE A O 1
ATOM 876 N N . ALA A 1 111 ? -7.849 1.456 12.516 1.00 89.62 111 ALA A N 1
ATOM 877 C CA . ALA A 1 111 ? -7.916 0.430 13.553 1.00 89.62 111 ALA A CA 1
ATOM 878 C C . ALA A 1 111 ? -8.115 1.045 14.951 1.00 89.62 111 ALA A C 1
ATOM 880 O O . ALA A 1 111 ? -8.986 0.608 15.704 1.00 89.62 111 ALA A O 1
ATOM 881 N N . ARG A 1 112 ? -7.367 2.107 15.278 1.00 91.75 112 ARG A N 1
ATOM 882 C CA . ARG A 1 112 ? -7.510 2.833 16.552 1.00 91.75 112 ARG A CA 1
ATOM 883 C C . ARG A 1 112 ? -8.876 3.499 16.691 1.00 91.75 112 ARG A C 1
ATOM 885 O O . ARG A 1 112 ? -9.453 3.465 17.775 1.00 91.75 112 ARG A O 1
ATOM 892 N N . GLN A 1 113 ? -9.410 4.066 15.609 1.00 93.19 113 GLN A N 1
ATOM 893 C CA . GLN A 1 113 ? -10.750 4.651 15.601 1.00 93.19 113 GLN A CA 1
ATOM 894 C C . GLN A 1 113 ? -11.823 3.599 15.918 1.00 93.19 113 GLN A C 1
ATOM 896 O O . GLN A 1 113 ? -12.725 3.876 16.705 1.00 93.19 113 GLN A O 1
ATOM 901 N N . GLY A 1 114 ? -11.704 2.388 15.364 1.00 90.56 114 GLY A N 1
ATOM 902 C CA . GLY A 1 114 ? -12.618 1.283 15.666 1.00 90.56 114 GLY A CA 1
ATOM 903 C C . GLY A 1 114 ? -12.584 0.863 17.138 1.00 90.56 114 GLY A C 1
ATOM 904 O O . GLY A 1 114 ? -13.634 0.672 17.745 1.00 90.56 114 GLY A O 1
ATOM 905 N N . LEU A 1 115 ? -11.389 0.784 17.735 1.00 93.69 115 LEU A N 1
ATOM 906 C CA . LEU A 1 115 ? -11.235 0.482 19.163 1.00 93.69 115 LEU A CA 1
ATOM 907 C C . LEU A 1 115 ? -11.873 1.557 20.052 1.00 93.69 115 LEU A C 1
ATOM 909 O O . LEU A 1 115 ? -12.588 1.228 20.994 1.00 93.69 115 LEU A O 1
ATOM 913 N N . LEU A 1 116 ? -11.646 2.835 19.735 1.00 94.94 116 LEU A N 1
ATOM 914 C CA . LEU A 1 116 ? -12.238 3.958 20.467 1.00 94.94 116 LEU A CA 1
ATOM 915 C C . LEU A 1 116 ? -13.768 3.966 20.370 1.00 94.94 116 LEU A C 1
ATOM 917 O O . LEU A 1 116 ? -14.438 4.192 21.373 1.00 94.94 116 LEU A O 1
ATOM 921 N N . ALA A 1 117 ? -14.324 3.699 19.187 1.00 93.44 117 ALA A N 1
ATOM 922 C CA . ALA A 1 117 ? -15.771 3.620 19.000 1.00 93.44 117 ALA A CA 1
ATOM 923 C C . ALA A 1 117 ? -16.393 2.491 19.839 1.00 93.44 117 ALA A C 1
ATOM 925 O O . ALA A 1 117 ? -17.371 2.722 20.545 1.00 93.44 117 ALA A O 1
ATOM 926 N N . ALA A 1 118 ? -15.777 1.304 19.835 1.00 94.50 118 ALA A N 1
ATOM 927 C CA . ALA A 1 118 ? -16.237 0.170 20.636 1.00 94.50 118 ALA A CA 1
ATOM 928 C C . ALA A 1 118 ? -16.192 0.457 22.148 1.00 94.50 118 ALA A C 1
ATOM 930 O O . ALA A 1 118 ? -17.080 0.037 22.891 1.00 94.50 118 ALA A O 1
ATOM 931 N N . GLU A 1 119 ? -15.176 1.191 22.605 1.00 95.50 119 GLU A N 1
ATOM 932 C CA . GLU A 1 119 ? -15.051 1.602 24.004 1.00 95.50 119 GLU A CA 1
ATOM 933 C C . GLU A 1 119 ? -16.144 2.604 24.404 1.00 95.50 119 GLU A C 1
ATOM 935 O O . GLU A 1 119 ? -16.762 2.452 25.457 1.00 95.50 119 GLU A O 1
ATOM 940 N N . LEU A 1 120 ? -16.443 3.587 23.548 1.00 95.81 120 LEU A N 1
ATOM 941 C CA . LEU A 1 120 ? -17.539 4.535 23.779 1.00 95.81 120 LEU A CA 1
ATOM 942 C C . LEU A 1 120 ? -18.900 3.833 23.834 1.00 95.81 120 LEU A C 1
ATOM 944 O O . LEU A 1 120 ? -19.698 4.124 24.721 1.00 95.81 120 LEU A O 1
ATOM 948 N N . GLU A 1 121 ? -19.154 2.879 22.938 1.00 95.31 121 GLU A N 1
ATOM 949 C CA . GLU A 1 121 ? -20.380 2.070 22.957 1.00 95.31 121 GLU A CA 1
ATOM 950 C C . GLU A 1 121 ? -20.497 1.203 24.213 1.00 95.31 121 GLU A C 1
ATOM 952 O O . GLU A 1 121 ? -21.605 0.930 24.678 1.00 95.31 121 GLU A O 1
ATOM 957 N N . ARG A 1 122 ? -19.372 0.724 24.755 1.00 95.38 122 ARG A N 1
ATOM 958 C CA . ARG A 1 122 ? -19.353 -0.009 26.025 1.00 95.38 122 ARG A CA 1
ATOM 959 C C . ARG A 1 122 ? -19.725 0.911 27.183 1.00 95.38 122 ARG A C 1
ATOM 961 O O . ARG A 1 122 ? -20.666 0.613 27.905 1.00 95.38 122 ARG A O 1
ATOM 968 N N . LEU A 1 123 ? -19.038 2.046 27.303 1.00 95.44 123 LEU A N 1
ATOM 969 C CA . LEU A 1 123 ? -19.274 3.021 28.370 1.00 95.44 123 LEU A CA 1
ATOM 970 C C . LEU A 1 123 ? -20.696 3.596 28.334 1.00 95.44 123 LEU A C 1
ATOM 972 O O . LEU A 1 123 ? -21.297 3.801 29.384 1.00 95.44 123 LEU A O 1
ATOM 976 N N . ALA A 1 124 ? -21.251 3.827 27.140 1.00 94.12 124 ALA A N 1
ATOM 977 C CA . ALA A 1 124 ? -22.632 4.273 26.977 1.00 94.12 124 ALA A CA 1
ATOM 978 C C . ALA A 1 124 ? -23.633 3.241 27.523 1.00 94.12 124 ALA A C 1
ATOM 980 O O . ALA A 1 124 ? -24.524 3.601 28.288 1.00 94.12 124 ALA A O 1
ATOM 981 N N . ARG A 1 125 ? -23.443 1.953 27.203 1.00 93.94 125 ARG A N 1
ATOM 982 C CA . ARG A 1 125 ? -24.285 0.864 27.725 1.00 93.94 125 ARG A CA 1
ATOM 983 C C . ARG A 1 125 ? -24.197 0.731 29.243 1.00 93.94 125 ARG A C 1
ATOM 985 O O . ARG A 1 125 ? -25.219 0.524 29.890 1.00 93.94 125 ARG A O 1
ATOM 992 N N . ASP A 1 126 ? -23.001 0.875 29.809 1.00 93.12 126 ASP A N 1
ATOM 993 C CA . ASP A 1 126 ? -22.801 0.807 31.260 1.00 93.12 126 ASP A CA 1
ATOM 994 C C . ASP A 1 126 ? -23.503 1.977 31.978 1.00 93.12 126 ASP A C 1
ATOM 996 O O . ASP A 1 126 ? -24.106 1.791 33.034 1.00 93.12 126 ASP A O 1
ATOM 1000 N N . ALA A 1 127 ? -23.481 3.177 31.384 1.00 90.94 127 ALA A N 1
ATOM 1001 C CA . ALA A 1 127 ? -24.168 4.354 31.915 1.00 90.94 127 ALA A CA 1
ATOM 1002 C C . ALA A 1 127 ? -25.702 4.238 31.837 1.00 90.94 127 ALA A C 1
ATOM 1004 O O . ALA A 1 127 ? -26.391 4.626 32.779 1.00 90.94 127 ALA A O 1
ATOM 1005 N N . GLU A 1 128 ? -26.240 3.684 30.746 1.00 89.38 128 GLU A N 1
ATOM 1006 C CA . GLU A 1 128 ? -27.679 3.419 30.597 1.00 89.38 128 GLU A CA 1
ATOM 1007 C C . GLU A 1 128 ? -28.174 2.354 31.586 1.00 89.38 128 GLU A C 1
ATOM 1009 O O . GLU A 1 128 ? -29.250 2.505 32.163 1.00 89.38 128 GLU A O 1
ATOM 1014 N N . GLY A 1 129 ? -27.376 1.311 31.838 1.00 82.75 129 GLY A N 1
ATOM 1015 C CA . GLY A 1 129 ? -27.698 0.275 32.822 1.00 82.75 129 GLY A CA 1
ATOM 1016 C C . GLY A 1 129 ? -27.672 0.764 34.275 1.00 82.75 129 GLY A C 1
ATOM 1017 O O . GLY A 1 129 ? -28.426 0.256 35.096 1.00 82.75 129 GLY A O 1
ATOM 1018 N N . ALA A 1 130 ? -26.847 1.765 34.594 1.00 74.00 130 ALA A N 1
ATOM 1019 C CA . ALA A 1 130 ? -26.731 2.326 35.943 1.00 74.00 130 ALA A CA 1
ATOM 1020 C C . ALA A 1 130 ? -27.796 3.390 36.285 1.00 74.00 130 ALA A C 1
ATOM 1022 O O . ALA A 1 130 ? -27.948 3.736 37.452 1.00 74.00 130 ALA A O 1
ATOM 1023 N N . GLY A 1 131 ? -28.505 3.936 35.289 1.00 66.56 131 GLY A N 1
ATOM 1024 C CA . GLY A 1 131 ? -29.543 4.962 35.477 1.00 66.56 131 GLY A CA 1
ATOM 1025 C C . GLY A 1 131 ? -30.983 4.435 35.534 1.00 66.56 131 GLY A C 1
ATOM 1026 O O . GLY A 1 131 ? -31.909 5.244 35.569 1.00 66.56 131 GLY A O 1
ATOM 1027 N N . GLY A 1 132 ? -31.175 3.112 35.472 1.00 60.03 132 GLY A N 1
ATOM 1028 C CA . GLY A 1 132 ? -32.486 2.449 35.429 1.00 60.03 132 GLY A CA 1
ATOM 1029 C C . GLY A 1 132 ? -32.951 1.778 36.731 1.00 60.03 132 GLY A C 1
ATOM 1030 O O . GLY A 1 132 ? -34.053 1.232 36.727 1.00 60.03 132 GLY A O 1
ATOM 1031 N N . ASP A 1 133 ? -32.144 1.821 37.797 1.00 49.00 133 ASP A N 1
ATOM 1032 C CA . ASP A 1 133 ? -32.486 1.413 39.178 1.00 49.00 133 ASP A CA 1
ATOM 1033 C C . ASP A 1 133 ? -32.801 2.646 40.048 1.00 49.00 133 ASP A C 1
ATOM 1035 O O . ASP A 1 133 ? -33.685 2.545 40.933 1.00 49.00 133 ASP A O 1
#

Secondary structure (DSSP, 8-state):
-------HHHHHHHHHHHHHHHHHHHHHHHHHHHHHHHHHHTS-HHHHHHHHTT-PPPPP-----TTTHHHHHHHHHHHIIIIIHHHHHHHHHHHHHHHHHHHHHHHHHHHHHHHHHHHHHHHHHHHHHHT--

Sequence (133 aa):
MSEEKAAPGGEAVEVAAVLARVRAGARQRRAELATISEELKRLPPSLARVHELRYVDEPVCESHRPVVGRFIVLAKKLVYQGFMRWYLDSLVRQQNAFNRAASEALRDLFARQGLLAAELERLARDAEGAGGD